Protein AF-A0AAW5Z5B4-F1 (afdb_monomer)

InterPro domains:
  IPR048851 Stability determinant domain [PF21217] (58-84)

pLDDT: mean 84.02, std 12.79, range [47.5, 97.38]

Mean predicted aligned error: 14.58 Å

Structure (mmCIF, N/CA/C/O backbone):
data_AF-A0AAW5Z5B4-F1
#
_entry.id   AF-A0AAW5Z5B4-F1
#
loop_
_atom_site.group_PDB
_atom_site.id
_atom_site.type_symbol
_atom_site.label_atom_id
_atom_site.label_alt_id
_atom_site.label_comp_id
_atom_site.label_asym_id
_atom_site.label_entity_id
_atom_site.label_seq_id
_atom_site.pdbx_PDB_ins_code
_atom_site.Cartn_x
_atom_site.Cartn_y
_atom_site.Cartn_z
_atom_site.occupancy
_atom_site.B_iso_or_equiv
_atom_site.auth_seq_id
_atom_site.auth_comp_id
_atom_site.auth_asym_id
_atom_site.auth_atom_id
_atom_site.pdbx_PDB_model_num
ATOM 1 N N . ALA A 1 1 ? 1.036 10.198 -38.236 1.00 47.81 1 ALA A N 1
ATOM 2 C CA . ALA A 1 1 ? 1.726 10.009 -36.942 1.00 47.81 1 ALA A CA 1
ATOM 3 C C . ALA A 1 1 ? 2.266 11.354 -36.468 1.00 47.81 1 ALA A C 1
ATOM 5 O O . ALA A 1 1 ? 3.207 11.877 -37.054 1.00 47.81 1 ALA A O 1
ATOM 6 N N . GLN A 1 2 ? 1.616 11.963 -35.479 1.00 47.50 2 GLN A N 1
ATOM 7 C CA . GLN A 1 2 ? 1.979 13.279 -34.955 1.00 47.50 2 GLN A CA 1
ATOM 8 C C . GLN A 1 2 ? 3.301 13.156 -34.182 1.00 47.50 2 GLN A C 1
ATOM 10 O O . GLN A 1 2 ? 3.323 12.696 -33.044 1.00 47.50 2 GLN A O 1
ATOM 15 N N . ARG A 1 3 ? 4.428 13.483 -34.829 1.00 56.78 3 ARG A N 1
ATOM 16 C CA . ARG A 1 3 ? 5.742 13.515 -34.175 1.00 56.78 3 ARG A CA 1
ATOM 17 C C . ARG A 1 3 ? 5.747 14.710 -33.229 1.00 56.78 3 ARG A C 1
ATOM 19 O O . ARG A 1 3 ? 5.906 15.844 -33.679 1.00 56.78 3 ARG A O 1
ATOM 26 N N . SER A 1 4 ? 5.522 14.477 -31.935 1.00 59.28 4 SER A N 1
ATOM 27 C CA . SER A 1 4 ? 5.773 15.513 -30.937 1.00 59.28 4 SER A CA 1
ATOM 28 C C . SER A 1 4 ? 7.216 15.983 -31.133 1.00 59.28 4 SER A C 1
ATOM 30 O O . SER A 1 4 ? 8.142 15.174 -31.165 1.00 59.28 4 SER A O 1
ATOM 32 N N . ARG A 1 5 ? 7.423 17.289 -31.326 1.00 63.91 5 ARG A N 1
ATOM 33 C CA . ARG A 1 5 ? 8.756 17.912 -31.463 1.00 63.91 5 ARG A CA 1
ATOM 34 C C . ARG A 1 5 ? 9.534 17.900 -30.134 1.00 63.91 5 ARG A C 1
ATOM 36 O O . ARG A 1 5 ? 10.331 18.788 -29.867 1.00 63.91 5 ARG A O 1
ATOM 43 N N . GLN A 1 6 ? 9.247 16.937 -29.263 1.00 71.31 6 GLN A N 1
ATOM 44 C CA . GLN A 1 6 ? 9.864 16.794 -27.958 1.00 71.31 6 GLN A CA 1
ATOM 45 C C . GLN A 1 6 ? 11.133 15.964 -28.101 1.00 71.31 6 GLN A C 1
ATOM 47 O O . GLN A 1 6 ? 11.115 14.867 -28.663 1.00 71.31 6 GLN A O 1
ATOM 52 N N . ILE A 1 7 ? 12.230 16.494 -27.567 1.00 76.94 7 ILE A N 1
ATOM 53 C CA . ILE A 1 7 ? 13.499 15.780 -27.468 1.00 76.94 7 ILE A CA 1
ATOM 54 C C . ILE A 1 7 ? 13.276 14.565 -26.558 1.00 76.94 7 ILE A C 1
ATOM 56 O O . ILE A 1 7 ? 12.924 14.711 -25.387 1.00 76.94 7 ILE A O 1
ATOM 60 N N . ARG A 1 8 ? 13.436 13.354 -27.107 1.00 81.75 8 ARG A N 1
ATOM 61 C CA . ARG A 1 8 ? 13.350 12.105 -26.339 1.00 81.75 8 ARG A CA 1
ATOM 62 C C . ARG A 1 8 ? 14.689 11.837 -25.665 1.00 81.75 8 ARG A C 1
ATOM 64 O O . ARG A 1 8 ? 15.693 11.662 -26.349 1.00 81.75 8 ARG A O 1
ATOM 71 N N . LEU A 1 9 ? 14.684 11.761 -24.337 1.00 83.75 9 LEU A N 1
ATOM 72 C CA . LEU A 1 9 ? 15.840 11.339 -23.554 1.00 83.75 9 LEU A CA 1
ATOM 73 C C . LEU A 1 9 ? 15.774 9.828 -23.310 1.00 83.75 9 LEU A C 1
ATOM 75 O O . LEU A 1 9 ? 14.776 9.318 -22.799 1.00 83.75 9 LEU A O 1
ATOM 79 N N . PHE A 1 10 ? 16.846 9.118 -23.643 1.00 84.81 10 PHE A N 1
ATOM 80 C CA . PHE A 1 10 ? 16.965 7.680 -23.423 1.00 84.81 10 PHE A CA 1
ATOM 81 C C . PHE A 1 10 ? 18.058 7.404 -22.393 1.00 84.81 10 PHE A C 1
ATOM 83 O O . PHE A 1 10 ? 19.139 7.975 -22.461 1.00 84.81 10 PHE A O 1
ATOM 90 N N . LYS A 1 11 ? 17.782 6.511 -21.437 1.00 82.00 11 LYS A N 1
ATOM 91 C CA . LYS A 1 11 ? 18.747 6.139 -20.386 1.00 82.00 11 LYS A CA 1
ATOM 92 C C . LYS A 1 11 ? 19.805 5.134 -20.844 1.00 82.00 11 LYS A C 1
ATOM 94 O O . LYS A 1 11 ? 20.798 4.947 -20.156 1.00 82.00 11 LYS A O 1
ATOM 99 N N . ARG A 1 12 ? 19.537 4.414 -21.933 1.00 85.50 12 ARG A N 1
ATOM 100 C CA . ARG A 1 12 ? 20.323 3.270 -22.402 1.00 85.50 12 ARG A CA 1
ATOM 101 C C . ARG A 1 12 ? 20.464 3.329 -23.915 1.00 85.50 12 ARG A C 1
ATOM 103 O O . ARG A 1 12 ? 19.474 3.593 -24.604 1.00 85.50 12 ARG A O 1
ATOM 110 N N . LEU A 1 13 ? 21.666 3.054 -24.414 1.00 89.88 13 LEU A N 1
ATOM 111 C CA . LEU A 1 13 ? 21.968 3.078 -25.844 1.00 89.88 13 LEU A CA 1
ATOM 112 C C . LEU A 1 13 ? 21.159 2.019 -26.605 1.00 89.88 13 LEU A C 1
ATOM 114 O O . LEU A 1 13 ? 20.626 2.306 -27.672 1.00 89.88 13 LEU A O 1
ATOM 118 N N . GLU A 1 14 ? 20.966 0.831 -26.031 1.00 91.88 14 GLU A N 1
ATOM 119 C CA . GLU A 1 14 ? 20.232 -0.272 -26.669 1.00 91.88 14 GLU A CA 1
ATOM 120 C C . GLU A 1 14 ? 18.771 0.107 -26.944 1.00 91.88 14 GLU A C 1
ATOM 122 O O . GLU A 1 14 ? 18.185 -0.287 -27.951 1.00 91.88 14 GLU A O 1
ATOM 127 N N . THR A 1 15 ? 18.176 0.919 -26.064 1.00 91.56 15 THR A N 1
ATOM 128 C CA . THR A 1 15 ? 16.809 1.423 -26.252 1.00 91.56 15 THR A CA 1
ATOM 129 C C . THR A 1 15 ? 16.729 2.401 -27.423 1.00 91.56 15 THR A C 1
ATOM 131 O O . THR A 1 15 ? 15.755 2.362 -28.171 1.00 91.56 15 THR A O 1
ATOM 134 N N . VAL A 1 16 ? 17.756 3.238 -27.614 1.00 92.62 16 VAL A N 1
ATOM 135 C CA . VAL A 1 16 ? 17.864 4.120 -28.787 1.00 92.62 16 VAL A CA 1
ATOM 136 C C . VAL A 1 16 ? 18.015 3.289 -30.055 1.00 92.62 16 VAL A C 1
ATOM 138 O O . VAL A 1 16 ? 17.288 3.524 -31.011 1.00 92.62 16 VAL A O 1
ATOM 141 N N . VAL A 1 17 ? 18.902 2.289 -30.056 1.00 94.19 17 VAL A N 1
ATOM 142 C CA . VAL A 1 17 ? 19.156 1.415 -31.215 1.00 94.19 17 VAL A CA 1
ATOM 143 C C . VAL A 1 17 ? 17.867 0.738 -31.686 1.00 94.19 17 VAL A C 1
ATOM 145 O O . VAL A 1 17 ? 17.529 0.818 -32.866 1.00 94.19 17 VAL A O 1
ATOM 148 N N . ASN A 1 18 ? 17.120 0.114 -30.768 1.00 94.19 18 ASN A N 1
ATOM 149 C CA . ASN A 1 18 ? 15.861 -0.560 -31.098 1.00 94.19 18 ASN A CA 1
ATOM 150 C C . ASN A 1 18 ? 14.823 0.426 -31.635 1.00 94.19 18 ASN A C 1
ATOM 152 O O . ASN A 1 18 ? 14.221 0.186 -32.677 1.00 94.19 18 ASN A O 1
ATOM 156 N N . TYR A 1 19 ? 14.676 1.573 -30.970 1.00 92.44 19 TYR A N 1
ATOM 157 C CA . TYR A 1 19 ? 13.762 2.615 -31.419 1.00 92.44 19 TYR A CA 1
ATOM 158 C C . TYR A 1 19 ? 14.110 3.127 -32.824 1.00 92.44 19 TYR A C 1
ATOM 160 O O . TYR A 1 19 ? 13.221 3.270 -33.659 1.00 92.44 19 TYR A O 1
ATOM 168 N N . LEU A 1 20 ? 15.393 3.394 -33.097 1.00 93.44 20 LEU A N 1
ATOM 169 C CA . LEU A 1 20 ? 15.867 3.867 -34.398 1.00 93.44 20 LEU A CA 1
ATOM 170 C C . LEU A 1 20 ? 15.637 2.823 -35.497 1.00 93.44 20 LEU A C 1
ATOM 172 O O . LEU A 1 20 ? 15.188 3.175 -36.587 1.00 93.44 20 LEU A O 1
ATOM 176 N N . LYS A 1 21 ? 15.849 1.542 -35.190 1.00 93.94 21 LYS A N 1
ATOM 177 C CA . LYS A 1 21 ? 15.550 0.437 -36.103 1.00 93.94 21 LYS A CA 1
ATOM 178 C C . LYS A 1 21 ? 14.060 0.365 -36.449 1.00 93.94 21 LYS A C 1
ATOM 180 O O . LYS A 1 21 ? 13.732 0.248 -37.628 1.00 93.94 21 LYS A O 1
ATOM 185 N N . ASP A 1 22 ? 13.174 0.502 -35.462 1.00 92.19 22 ASP A N 1
ATOM 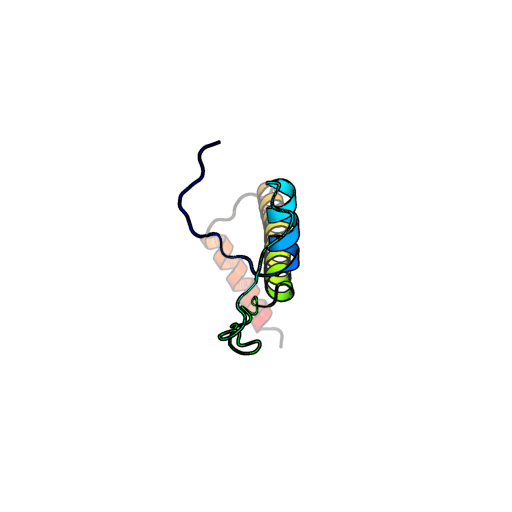186 C CA . ASP A 1 22 ? 11.716 0.464 -35.665 1.00 92.19 22 ASP A CA 1
ATOM 187 C C . ASP A 1 22 ? 11.211 1.618 -36.544 1.00 92.19 22 ASP A C 1
ATOM 189 O O . ASP A 1 22 ? 10.227 1.472 -37.269 1.00 92.19 22 ASP A O 1
ATOM 193 N N . VAL A 1 23 ? 11.898 2.766 -36.530 1.00 92.31 23 VAL A N 1
ATOM 194 C CA . VAL A 1 23 ? 11.597 3.898 -37.427 1.00 92.31 23 VAL A CA 1
ATOM 195 C C . VAL A 1 23 ? 12.345 3.842 -38.765 1.00 92.31 23 VAL A C 1
ATOM 197 O O . VAL A 1 23 ? 12.232 4.777 -39.558 1.00 92.31 23 VAL A O 1
ATOM 200 N N . GLY A 1 24 ? 13.082 2.760 -39.040 1.00 94.81 24 GLY A N 1
ATOM 201 C CA . GLY A 1 24 ? 13.771 2.517 -40.312 1.00 94.81 24 GLY A CA 1
ATOM 202 C C . GLY A 1 24 ? 15.163 3.146 -40.435 1.00 94.81 24 GLY A C 1
ATOM 203 O O . GLY A 1 24 ? 15.721 3.185 -41.529 1.00 94.81 24 GLY A O 1
ATOM 204 N N . ILE A 1 25 ? 15.747 3.636 -39.340 1.00 94.00 25 ILE A N 1
ATOM 205 C CA . ILE A 1 25 ? 17.102 4.199 -39.322 1.00 94.00 25 ILE A CA 1
ATOM 206 C C . ILE A 1 25 ? 18.088 3.077 -38.993 1.00 94.00 25 ILE A C 1
ATOM 208 O O . ILE A 1 25 ? 18.223 2.652 -37.848 1.00 94.00 25 ILE A O 1
ATOM 212 N N . ALA A 1 26 ? 18.782 2.592 -40.023 1.00 90.88 26 ALA A N 1
ATOM 213 C CA . ALA A 1 26 ? 19.711 1.466 -39.908 1.00 90.88 26 ALA A CA 1
ATOM 214 C C . ALA A 1 26 ? 21.143 1.867 -39.515 1.00 90.88 26 ALA A C 1
ATOM 216 O O . ALA A 1 26 ? 21.917 1.018 -39.077 1.00 90.88 26 ALA A O 1
ATOM 217 N N . ARG A 1 27 ? 21.522 3.137 -39.704 1.00 93.06 27 ARG A N 1
ATOM 218 C CA . ARG A 1 27 ? 22.857 3.666 -39.391 1.00 93.06 27 ARG A CA 1
ATOM 219 C C . ARG A 1 27 ? 22.729 5.052 -38.774 1.00 93.06 27 ARG A C 1
ATOM 221 O O . ARG A 1 27 ? 21.959 5.871 -39.270 1.00 93.06 27 ARG A O 1
ATOM 228 N N . PHE A 1 28 ? 23.473 5.286 -37.702 1.00 92.44 28 PHE A N 1
ATOM 229 C CA . PHE A 1 28 ? 23.536 6.556 -36.990 1.00 92.44 28 PHE A CA 1
ATOM 230 C C . PHE A 1 28 ? 24.911 6.697 -36.330 1.00 92.44 28 PHE A C 1
ATOM 232 O O . PHE A 1 28 ? 25.541 5.694 -35.991 1.00 92.44 28 PHE A O 1
ATOM 239 N N . GLU A 1 29 ? 25.361 7.934 -36.152 1.00 93.06 29 GLU A N 1
ATOM 240 C CA . GLU A 1 29 ? 26.610 8.268 -35.466 1.00 93.06 29 GLU A CA 1
ATOM 241 C C . GLU A 1 29 ? 26.295 8.846 -34.084 1.00 93.06 29 GLU A C 1
ATOM 243 O O . GLU A 1 29 ? 25.280 9.523 -33.898 1.00 93.06 29 GLU A O 1
ATOM 248 N N . VAL A 1 30 ? 27.145 8.545 -33.102 1.00 89.00 30 VAL A N 1
ATOM 249 C CA . VAL A 1 30 ? 26.996 9.012 -31.720 1.00 89.00 30 VAL A CA 1
ATOM 250 C C . VAL A 1 30 ? 28.227 9.824 -31.353 1.00 89.00 30 VAL A C 1
ATOM 252 O O . VAL A 1 30 ? 29.335 9.292 -31.342 1.00 89.00 30 VAL A O 1
ATOM 255 N N . ASP A 1 31 ? 28.020 11.094 -31.017 1.00 89.75 31 ASP A N 1
ATOM 256 C CA . ASP A 1 31 ? 29.050 11.923 -30.399 1.00 89.75 31 ASP A CA 1
ATOM 257 C C . ASP A 1 31 ? 29.070 11.665 -28.888 1.00 89.75 31 ASP A C 1
ATOM 259 O O . ASP A 1 31 ? 28.121 11.985 -28.168 1.00 89.75 31 ASP A O 1
ATOM 263 N N . ALA A 1 32 ? 30.153 11.054 -28.417 1.00 88.38 32 ALA A N 1
ATOM 264 C CA . ALA A 1 32 ? 30.388 10.766 -27.007 1.00 88.38 32 ALA A CA 1
ATOM 265 C C . ALA A 1 32 ? 31.424 11.710 -26.371 1.00 88.38 32 ALA A C 1
ATOM 267 O O . ALA A 1 32 ? 31.839 11.467 -25.242 1.00 88.38 32 ALA A O 1
ATOM 268 N N . SER A 1 33 ? 31.837 12.787 -27.051 1.00 89.69 33 SER A N 1
ATOM 269 C CA . SER A 1 33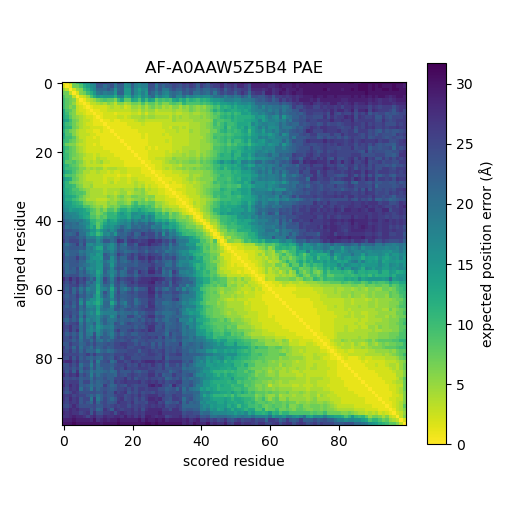 ? 32.926 13.671 -26.594 1.00 89.69 33 SER A CA 1
ATOM 270 C C . SER A 1 33 ? 32.664 14.303 -25.221 1.00 89.69 33 SER A C 1
ATOM 272 O O . SER A 1 33 ? 33.602 14.592 -24.487 1.00 89.69 33 SER A O 1
ATOM 274 N N . ASN A 1 34 ? 31.389 14.475 -24.853 1.00 86.25 34 ASN A N 1
ATOM 275 C CA . 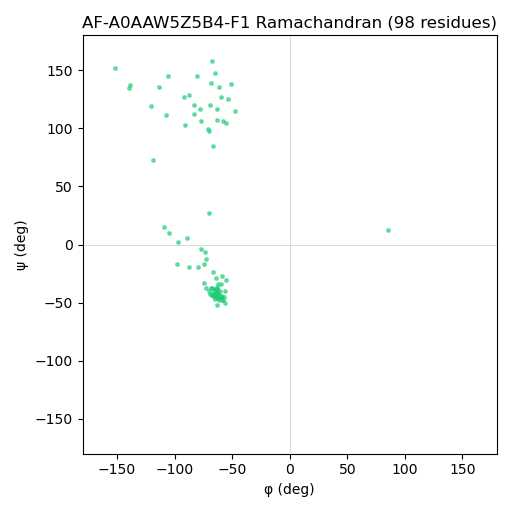ASN A 1 34 ? 30.950 15.022 -23.564 1.00 86.25 34 ASN A CA 1
ATOM 276 C C . ASN A 1 34 ? 30.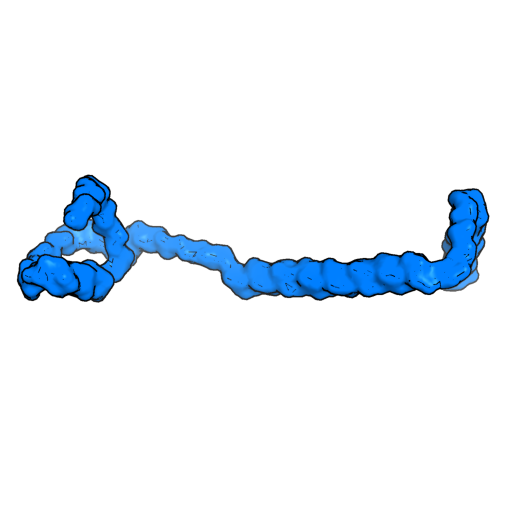309 13.964 -22.643 1.00 86.25 34 ASN A C 1
ATOM 278 O O . ASN A 1 34 ? 29.585 14.314 -21.710 1.00 86.25 34 ASN A O 1
ATOM 282 N N . TYR A 1 35 ? 30.484 12.672 -22.934 1.00 82.88 35 TYR A N 1
ATOM 283 C CA . TYR A 1 35 ? 29.895 11.607 -22.129 1.00 82.88 35 TYR A CA 1
ATOM 284 C C . TYR A 1 35 ? 30.694 11.394 -20.839 1.00 82.88 35 TYR A C 1
ATOM 286 O O . TYR A 1 35 ? 31.844 10.966 -20.874 1.00 82.88 35 TYR A O 1
ATOM 294 N N . ASP A 1 36 ? 30.048 11.644 -19.702 1.00 82.88 36 ASP A N 1
ATOM 295 C CA . ASP A 1 36 ? 30.575 11.344 -18.373 1.00 82.88 36 ASP A CA 1
ATOM 296 C C . ASP A 1 36 ? 29.813 10.143 -17.771 1.00 82.88 36 ASP A C 1
ATOM 298 O O . ASP A 1 36 ? 28.615 10.266 -17.474 1.00 82.88 36 ASP A O 1
ATOM 302 N N . PRO A 1 37 ? 30.460 8.971 -17.603 1.00 76.75 37 PRO A N 1
ATOM 303 C CA . PRO A 1 37 ? 29.827 7.794 -17.013 1.00 76.75 37 PRO A CA 1
ATOM 304 C C . PRO A 1 37 ? 29.473 7.971 -15.527 1.00 76.75 37 PRO A C 1
ATOM 306 O O . PRO A 1 37 ? 28.551 7.305 -15.048 1.00 76.75 37 PRO A O 1
ATOM 309 N N . ASP A 1 38 ? 30.150 8.872 -14.810 1.00 79.06 38 ASP A N 1
ATOM 310 C CA . ASP A 1 38 ? 29.989 9.077 -13.367 1.00 79.06 38 ASP A CA 1
ATOM 311 C C . ASP A 1 38 ? 29.060 10.259 -13.032 1.00 79.06 38 ASP A C 1
ATOM 313 O O . ASP A 1 38 ? 28.500 10.335 -11.934 1.00 79.06 38 ASP A O 1
ATOM 317 N N . GLY A 1 39 ? 28.805 11.145 -13.999 1.00 69.50 39 GLY A N 1
ATOM 318 C CA . GLY A 1 39 ? 27.944 12.325 -13.852 1.00 69.50 39 GLY A CA 1
ATOM 319 C C . GLY A 1 39 ? 26.440 12.030 -13.766 1.00 69.50 39 GLY A C 1
ATOM 320 O O . GLY A 1 39 ? 25.643 12.896 -13.381 1.00 69.50 39 GLY A O 1
ATOM 321 N N . GLN A 1 40 ? 26.005 10.807 -14.086 1.00 69.75 40 GLN A N 1
ATOM 322 C CA . GLN A 1 40 ? 24.603 10.423 -13.936 1.00 69.75 40 GLN A CA 1
ATOM 323 C C . GLN A 1 40 ? 24.280 10.145 -12.468 1.00 69.75 40 GLN A C 1
ATOM 325 O O . GLN A 1 40 ? 24.601 9.086 -11.927 1.00 69.75 40 GLN A O 1
ATOM 330 N N . LYS A 1 41 ? 23.550 11.069 -11.827 1.00 65.06 41 LYS A N 1
ATOM 331 C CA . LYS A 1 41 ? 22.947 10.820 -10.511 1.00 65.06 41 LYS A CA 1
ATOM 332 C C . LYS A 1 41 ? 22.082 9.564 -10.595 1.00 65.06 41 LYS A C 1
ATOM 334 O O . LYS A 1 41 ? 20.968 9.597 -11.124 1.00 65.06 41 LYS A O 1
ATOM 339 N N . LYS A 1 42 ? 22.580 8.454 -10.043 1.00 65.00 42 LYS A N 1
ATOM 340 C CA . LYS A 1 42 ? 21.771 7.268 -9.772 1.00 65.00 42 LYS A CA 1
ATOM 341 C C . LYS A 1 42 ? 20.656 7.737 -8.851 1.00 65.00 42 LYS A C 1
ATOM 343 O O . LYS A 1 42 ? 20.892 8.049 -7.689 1.00 65.00 42 LYS A O 1
ATOM 348 N N . THR A 1 43 ? 19.443 7.855 -9.382 1.00 62.78 43 THR A N 1
ATOM 349 C CA . THR A 1 43 ? 18.255 8.042 -8.555 1.00 62.78 43 THR A CA 1
ATOM 350 C C . THR A 1 43 ? 18.081 6.747 -7.775 1.00 62.78 43 THR A C 1
ATOM 352 O O . THR A 1 43 ? 17.407 5.823 -8.236 1.00 62.78 43 THR A O 1
ATOM 355 N N . THR A 1 44 ? 18.777 6.636 -6.646 1.00 57.66 44 THR A N 1
ATOM 356 C CA . THR A 1 44 ? 18.589 5.552 -5.696 1.00 57.66 44 THR A CA 1
ATOM 357 C C . THR A 1 44 ? 17.170 5.700 -5.198 1.00 57.66 44 THR A C 1
ATOM 359 O O . THR A 1 44 ? 16.822 6.657 -4.508 1.00 57.66 44 THR A O 1
ATOM 362 N N . ARG A 1 45 ? 16.311 4.791 -5.651 1.00 59.69 45 ARG A N 1
ATOM 363 C CA . ARG A 1 45 ? 14.961 4.694 -5.131 1.00 59.69 45 ARG A CA 1
ATOM 364 C C . ARG A 1 45 ? 15.104 4.409 -3.632 1.00 59.69 45 ARG A C 1
ATOM 366 O O . ARG A 1 45 ? 15.824 3.462 -3.314 1.00 59.69 45 ARG A O 1
ATOM 373 N N . PRO A 1 46 ? 14.472 5.188 -2.736 1.00 61.00 46 PRO A N 1
ATOM 374 C CA . PRO A 1 46 ? 14.391 4.786 -1.338 1.00 61.00 46 PRO A CA 1
ATOM 375 C C . PRO A 1 46 ? 13.856 3.353 -1.287 1.00 61.00 46 PRO A C 1
ATOM 377 O O . PRO A 1 46 ? 13.010 2.987 -2.114 1.00 61.00 46 PRO A O 1
ATOM 380 N N . ASP A 1 47 ? 14.445 2.543 -0.410 1.00 70.25 47 ASP A N 1
ATOM 381 C CA . ASP A 1 47 ? 14.387 1.087 -0.473 1.00 70.25 47 ASP A CA 1
ATOM 382 C C . ASP A 1 47 ? 12.950 0.590 -0.704 1.00 70.25 47 ASP A C 1
ATOM 384 O O . ASP A 1 47 ? 12.037 0.778 0.105 1.00 70.25 47 ASP A O 1
ATOM 388 N N . ARG A 1 48 ? 12.740 -0.030 -1.870 1.00 65.94 48 ARG A N 1
ATOM 389 C CA . ARG A 1 48 ? 11.456 -0.618 -2.271 1.00 65.94 48 ARG A CA 1
ATOM 390 C C . ARG A 1 48 ? 10.968 -1.622 -1.223 1.00 65.94 48 ARG A C 1
ATOM 392 O O . ARG A 1 48 ? 9.756 -1.761 -1.083 1.00 65.94 48 ARG A O 1
ATOM 399 N N . ALA A 1 49 ? 11.876 -2.289 -0.510 1.00 69.56 49 ALA A N 1
ATOM 400 C CA . ALA A 1 49 ? 11.553 -3.236 0.546 1.00 69.56 49 ALA A CA 1
ATOM 401 C C . ALA A 1 49 ? 10.916 -2.547 1.759 1.00 69.56 49 ALA A C 1
ATOM 403 O O . ALA A 1 49 ? 9.894 -3.024 2.246 1.00 69.56 49 ALA A O 1
ATOM 404 N N . GLU A 1 50 ? 11.435 -1.396 2.199 1.00 72.75 50 GLU A N 1
ATOM 405 C CA . GLU A 1 50 ? 10.822 -0.636 3.297 1.00 72.75 50 GLU A CA 1
ATOM 406 C C . GLU A 1 50 ? 9.430 -0.121 2.926 1.00 72.75 50 GLU A C 1
ATOM 408 O O . GLU A 1 50 ? 8.496 -0.212 3.722 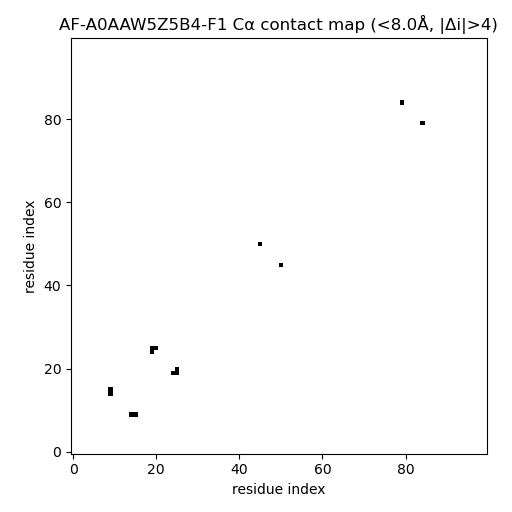1.00 72.75 50 GLU A O 1
ATOM 413 N N . ALA A 1 51 ? 9.270 0.390 1.701 1.00 72.31 51 ALA A N 1
ATOM 414 C CA . ALA A 1 51 ? 7.974 0.862 1.221 1.00 72.31 51 ALA A CA 1
ATOM 415 C C . ALA A 1 51 ? 6.938 -0.273 1.151 1.00 72.31 51 ALA A C 1
ATOM 417 O O . ALA A 1 51 ? 5.788 -0.084 1.543 1.00 72.31 51 ALA A O 1
ATOM 418 N N . LEU A 1 52 ? 7.347 -1.459 0.687 1.00 75.44 52 LEU A N 1
ATOM 419 C CA . LEU A 1 52 ? 6.484 -2.641 0.655 1.00 75.44 52 LEU A CA 1
ATOM 420 C C . LEU A 1 52 ? 6.152 -3.134 2.066 1.00 75.44 52 LEU A C 1
ATOM 422 O O . LEU A 1 52 ? 4.990 -3.413 2.343 1.00 75.44 52 LEU A O 1
ATOM 426 N N . LYS A 1 53 ? 7.133 -3.179 2.974 1.00 71.50 53 LYS A N 1
ATOM 427 C CA . LYS A 1 53 ? 6.924 -3.585 4.368 1.00 71.50 53 LYS A CA 1
ATOM 428 C C . LYS A 1 53 ? 5.888 -2.699 5.062 1.00 71.50 53 LYS A C 1
ATOM 430 O O . LYS A 1 53 ? 4.930 -3.227 5.616 1.00 71.50 53 LYS A O 1
ATOM 435 N N . ARG A 1 54 ? 6.007 -1.371 4.936 1.00 72.19 54 ARG A N 1
ATOM 436 C CA . ARG A 1 54 ? 5.021 -0.425 5.494 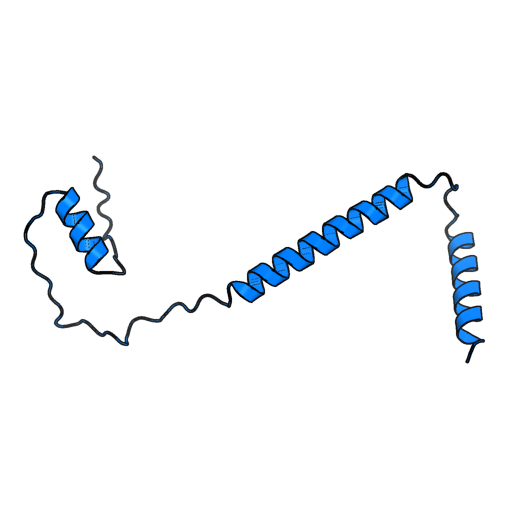1.00 72.19 54 ARG A CA 1
ATOM 437 C C . ARG A 1 54 ? 3.620 -0.627 4.912 1.00 72.19 54 ARG A C 1
ATOM 439 O O . ARG A 1 54 ? 2.642 -0.561 5.646 1.00 72.19 54 ARG A O 1
ATOM 446 N N . ALA A 1 55 ? 3.515 -0.890 3.609 1.00 73.94 55 ALA A N 1
ATOM 447 C CA . ALA A 1 55 ? 2.225 -1.151 2.971 1.00 73.94 55 ALA A CA 1
ATOM 448 C C . ALA A 1 55 ? 1.579 -2.455 3.479 1.00 73.94 55 ALA A C 1
ATOM 450 O O . ALA A 1 55 ? 0.374 -2.489 3.720 1.00 73.94 55 ALA A O 1
ATOM 451 N N . HIS A 1 56 ? 2.374 -3.510 3.678 1.00 75.88 56 HIS A N 1
ATOM 452 C CA . HIS A 1 56 ? 1.891 -4.779 4.225 1.00 75.88 56 HIS A CA 1
ATOM 453 C C . HIS A 1 56 ? 1.488 -4.674 5.701 1.00 75.88 56 HIS A C 1
ATOM 455 O O . HIS A 1 56 ? 0.441 -5.197 6.074 1.00 75.88 56 HIS A O 1
ATOM 461 N N . GLU A 1 57 ? 2.277 -3.982 6.526 1.00 79.19 57 GLU A N 1
ATOM 462 C CA . GLU A 1 57 ? 1.953 -3.738 7.938 1.00 79.19 57 GLU A CA 1
ATOM 463 C C . GLU A 1 57 ? 0.636 -2.963 8.086 1.00 79.19 57 GLU A C 1
ATOM 465 O O . GLU A 1 57 ? -0.220 -3.355 8.879 1.00 79.19 57 GLU A O 1
ATOM 470 N N . ALA A 1 58 ? 0.429 -1.922 7.271 1.00 82.06 58 ALA A N 1
ATOM 471 C CA . ALA A 1 58 ? -0.820 -1.162 7.262 1.00 82.06 58 ALA A CA 1
ATOM 472 C C . ALA A 1 58 ? -2.023 -2.030 6.853 1.00 82.06 58 ALA A C 1
ATOM 474 O O . ALA A 1 58 ? -3.059 -1.996 7.510 1.00 82.06 58 ALA A O 1
ATOM 475 N N . ALA A 1 59 ? -1.878 -2.862 5.817 1.00 86.06 59 ALA A N 1
ATOM 476 C CA . ALA A 1 59 ? -2.958 -3.737 5.364 1.00 86.06 59 ALA A CA 1
ATOM 477 C C . ALA A 1 59 ? -3.339 -4.803 6.407 1.00 86.06 59 ALA A C 1
ATOM 479 O O . ALA A 1 59 ? -4.521 -5.098 6.579 1.00 86.06 59 ALA A O 1
ATOM 480 N N . ALA A 1 60 ? -2.354 -5.365 7.115 1.00 88.62 60 ALA A N 1
ATOM 481 C CA . ALA A 1 60 ? -2.603 -6.332 8.182 1.00 88.62 60 ALA A CA 1
ATOM 482 C C . ALA A 1 60 ? -3.327 -5.687 9.374 1.00 88.62 60 ALA A C 1
ATOM 484 O O . ALA A 1 60 ? -4.278 -6.266 9.900 1.00 88.62 60 ALA A O 1
ATOM 485 N N . TYR A 1 61 ? -2.915 -4.477 9.766 1.00 91.19 61 TYR A N 1
ATOM 486 C CA . TYR A 1 61 ? -3.586 -3.722 10.822 1.00 91.19 61 TYR A CA 1
ATOM 487 C C . TYR A 1 61 ? -5.028 -3.374 10.442 1.00 91.19 61 TYR A C 1
ATOM 489 O O . TYR A 1 61 ? -5.935 -3.592 11.241 1.00 91.19 61 TYR A O 1
ATOM 497 N N . ASP A 1 62 ? -5.254 -2.901 9.216 1.00 92.56 62 ASP A N 1
ATOM 498 C CA . ASP A 1 62 ? -6.589 -2.547 8.732 1.00 92.56 62 ASP A CA 1
ATOM 499 C C . ASP A 1 62 ? -7.532 -3.755 8.699 1.00 92.56 62 ASP A C 1
ATOM 501 O O . ASP A 1 62 ? -8.698 -3.637 9.078 1.00 92.56 62 ASP A O 1
ATOM 505 N N . ALA A 1 63 ? -7.043 -4.920 8.259 1.00 93.38 63 ALA A N 1
ATOM 506 C CA . ALA A 1 63 ? -7.831 -6.150 8.241 1.00 93.38 63 ALA A CA 1
ATOM 507 C C . ALA A 1 63 ? -8.235 -6.569 9.660 1.00 93.38 63 ALA A C 1
ATOM 509 O O . ALA A 1 63 ? -9.424 -6.716 9.942 1.00 93.38 63 ALA A O 1
ATOM 510 N N . TRP A 1 64 ? -7.260 -6.658 10.569 1.00 95.94 64 TRP A N 1
ATOM 511 C CA . TRP A 1 64 ? -7.512 -6.979 11.972 1.00 95.94 64 TRP A CA 1
ATOM 512 C C . TRP A 1 64 ? -8.463 -5.967 12.630 1.00 95.94 64 TRP A C 1
ATOM 514 O O . TRP A 1 64 ? -9.403 -6.359 13.316 1.00 95.94 64 TRP A O 1
ATOM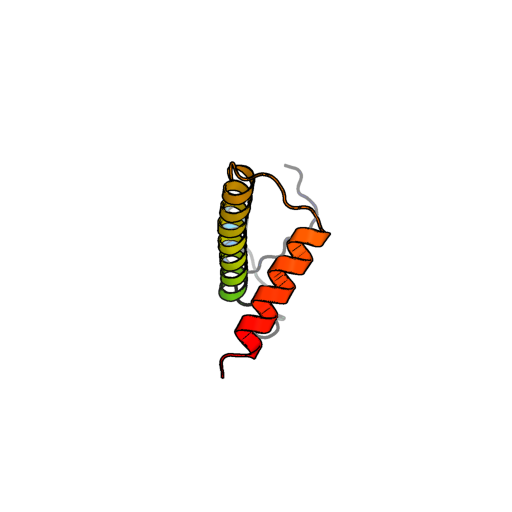 524 N N . PHE A 1 65 ? -8.273 -4.666 12.393 1.00 96.62 65 PHE A N 1
ATOM 525 C CA . PHE A 1 65 ? -9.118 -3.621 12.970 1.00 96.62 65 PHE A CA 1
ATOM 526 C C . PHE A 1 65 ? -10.572 -3.753 12.511 1.00 96.62 65 PHE A C 1
ATOM 528 O O . PHE A 1 65 ? -11.485 -3.664 13.330 1.00 96.62 65 PHE A O 1
ATOM 535 N N . ARG A 1 66 ? -10.804 -4.021 11.221 1.00 96.06 66 ARG A N 1
ATOM 536 C CA . ARG A 1 66 ? -12.158 -4.250 10.695 1.00 96.06 66 ARG A CA 1
ATOM 537 C C . ARG A 1 66 ? -12.815 -5.480 11.308 1.00 96.06 66 ARG A C 1
ATOM 539 O O . ARG A 1 66 ? -13.993 -5.412 11.636 1.00 96.06 66 ARG A O 1
ATOM 546 N N . GLU A 1 67 ? -12.067 -6.563 11.506 1.00 96.50 67 GLU A N 1
ATOM 547 C CA . GLU A 1 67 ? -12.574 -7.754 12.197 1.00 96.50 67 GLU A CA 1
ATOM 548 C C . GLU A 1 67 ? -12.961 -7.443 13.649 1.00 96.50 67 GLU A C 1
ATOM 550 O O . GLU A 1 67 ? -14.038 -7.839 14.091 1.00 96.50 67 GLU A O 1
ATOM 555 N N . GLN A 1 68 ? -12.136 -6.683 14.380 1.00 97.38 68 GLN A N 1
ATOM 556 C CA . GLN A 1 68 ? -12.460 -6.265 15.750 1.00 97.38 68 GLN A CA 1
ATOM 557 C C . GLN A 1 68 ? -13.698 -5.361 15.804 1.00 97.38 68 GLN A C 1
ATOM 559 O O . GLN A 1 68 ? -14.539 -5.525 16.687 1.00 97.38 68 GLN A O 1
ATOM 564 N N . VAL A 1 69 ? -13.832 -4.421 14.861 1.00 97.00 69 VAL A N 1
ATOM 565 C CA . VAL A 1 69 ? -15.014 -3.552 14.764 1.00 97.00 69 VAL A CA 1
ATOM 566 C C . VAL A 1 69 ? -16.265 -4.374 14.467 1.00 97.00 69 VAL A C 1
ATOM 568 O O . VAL A 1 69 ? -17.282 -4.175 15.124 1.00 97.00 69 VAL A O 1
ATOM 571 N N . GLN A 1 70 ? -16.193 -5.317 13.526 1.00 96.12 70 GLN A N 1
ATOM 572 C CA . GLN A 1 70 ? -17.335 -6.159 13.181 1.00 96.12 70 GLN A CA 1
ATOM 573 C C . GLN A 1 70 ? -17.754 -7.041 14.364 1.00 96.12 70 GLN A C 1
ATOM 575 O O . GLN A 1 70 ? -18.927 -7.066 14.716 1.00 96.12 70 GLN A O 1
ATOM 580 N N . ALA A 1 71 ? -16.794 -7.659 15.056 1.00 95.38 71 ALA A N 1
ATOM 581 C CA . ALA A 1 71 ? -17.069 -8.439 16.260 1.00 95.38 71 ALA A CA 1
ATOM 582 C C . ALA A 1 71 ? -17.727 -7.608 17.378 1.00 95.38 71 ALA A C 1
ATOM 584 O O . ALA A 1 71 ? -18.548 -8.134 18.124 1.00 95.38 71 ALA A O 1
ATOM 585 N N . ALA A 1 72 ? -17.387 -6.320 17.498 1.00 92.75 72 ALA A N 1
ATOM 586 C CA . ALA A 1 72 ? -18.021 -5.415 18.456 1.00 92.75 72 ALA A CA 1
ATOM 587 C C . ALA A 1 72 ? -19.442 -4.995 18.036 1.00 92.75 72 ALA A C 1
ATOM 589 O O . ALA A 1 72 ? -20.285 -4.786 18.902 1.00 92.75 72 ALA A O 1
ATOM 590 N N . ILE A 1 73 ? -19.709 -4.868 16.731 1.00 94.38 73 ILE A N 1
ATOM 591 C CA . ILE A 1 73 ? -21.052 -4.589 16.192 1.00 94.38 73 ILE A CA 1
ATOM 592 C C . ILE A 1 73 ? -21.971 -5.802 16.363 1.00 94.38 73 ILE A C 1
ATOM 594 O O . ILE A 1 73 ? -23.137 -5.637 16.712 1.00 94.38 73 ILE A O 1
ATOM 598 N N . ASP A 1 74 ? -21.445 -7.005 16.137 1.00 95.62 74 ASP A N 1
ATOM 599 C CA . ASP A 1 74 ? -22.201 -8.259 16.230 1.00 95.62 74 ASP A CA 1
ATOM 600 C C . ASP A 1 74 ? -22.426 -8.721 17.682 1.00 95.62 74 ASP A C 1
ATOM 602 O O . ASP A 1 74 ? -23.099 -9.726 17.924 1.00 95.62 74 ASP A O 1
ATOM 606 N N . ASP A 1 75 ? -21.870 -8.007 18.664 1.00 93.62 75 ASP A N 1
ATOM 607 C CA . ASP A 1 75 ? -22.031 -8.321 20.077 1.00 93.62 75 ASP A CA 1
ATOM 608 C C . ASP A 1 75 ? -23.480 -8.058 20.533 1.00 93.62 75 ASP A C 1
ATOM 610 O O . ASP A 1 75 ? -23.952 -6.920 20.475 1.00 93.62 75 ASP A O 1
ATOM 614 N N . PRO A 1 76 ? -24.207 -9.074 21.036 1.00 94.06 76 PRO A N 1
ATOM 615 C CA . PRO A 1 76 ? -25.595 -8.910 21.463 1.00 94.06 76 PRO A CA 1
ATOM 616 C C . PRO A 1 76 ? -25.738 -8.149 22.790 1.00 94.06 76 PRO A C 1
ATOM 618 O O . PRO A 1 76 ? -26.861 -7.893 23.234 1.00 94.06 76 PRO A O 1
ATOM 621 N N . ARG A 1 77 ? -24.633 -7.839 23.481 1.00 92.88 77 ARG A N 1
ATOM 622 C CA . ARG A 1 77 ? -24.668 -7.136 24.766 1.00 92.88 77 ARG A CA 1
ATOM 623 C C . ARG A 1 77 ? -25.145 -5.690 24.581 1.00 92.88 77 ARG A C 1
ATOM 625 O O . ARG A 1 77 ? -24.717 -5.012 23.650 1.00 92.88 77 ARG A O 1
ATOM 632 N N . PRO A 1 78 ? -25.996 -5.175 25.488 1.00 91.38 78 PRO A N 1
ATOM 633 C CA . PRO A 1 78 ? -26.431 -3.789 25.419 1.00 91.38 78 PRO A CA 1
ATOM 634 C C . PRO A 1 78 ? -25.249 -2.839 25.635 1.00 91.38 78 PRO A C 1
ATOM 636 O O . PRO A 1 78 ? -24.328 -3.124 26.406 1.00 91.38 78 PRO A O 1
ATOM 639 N N . ALA A 1 79 ? -25.304 -1.681 24.978 1.00 89.12 79 ALA A N 1
ATOM 640 C CA . ALA A 1 79 ? -24.324 -0.627 25.183 1.00 89.12 79 ALA A CA 1
ATOM 641 C C . ALA A 1 79 ? -24.348 -0.140 26.642 1.00 89.12 79 ALA A C 1
ATOM 643 O O . ALA A 1 79 ? 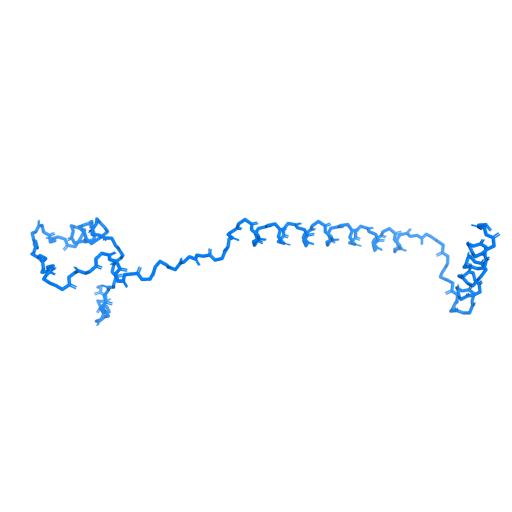-25.411 0.088 27.221 1.00 89.12 79 ALA A O 1
ATOM 644 N N . LEU A 1 80 ? -23.161 0.038 27.220 1.00 91.81 80 LEU A N 1
ATOM 645 C CA . LEU A 1 80 ? -22.983 0.606 28.556 1.00 91.81 80 LEU A CA 1
ATOM 646 C C . LEU A 1 80 ? -23.081 2.131 28.495 1.00 91.81 80 LEU A C 1
ATOM 648 O O . LEU A 1 80 ? -22.587 2.754 27.550 1.00 91.81 80 LEU A O 1
ATOM 652 N N . SER A 1 81 ? -23.648 2.750 29.531 1.00 95.44 81 SER A N 1
ATOM 653 C CA . SER A 1 81 ? -23.552 4.201 29.673 1.00 95.44 81 SER A CA 1
ATOM 654 C C . SER A 1 81 ? -22.106 4.630 29.953 1.00 95.44 81 SER A C 1
ATOM 656 O O . SER A 1 81 ? -21.276 3.863 30.453 1.00 95.44 81 SER A O 1
ATOM 658 N N . HIS A 1 82 ? -21.796 5.895 29.662 1.00 91.75 82 HIS A N 1
ATOM 659 C CA . HIS A 1 82 ? -20.465 6.466 29.902 1.00 91.75 82 HIS A CA 1
ATOM 660 C C . HIS A 1 82 ? -20.019 6.342 31.366 1.00 91.75 82 HIS A C 1
ATOM 662 O O . HIS A 1 82 ? -18.863 6.024 31.643 1.00 91.75 82 HIS A O 1
ATOM 668 N N . GLU A 1 83 ? -20.934 6.558 32.313 1.00 95.62 83 GLU A N 1
ATOM 669 C CA . GLU A 1 83 ? -20.634 6.510 33.749 1.00 95.62 83 GLU A CA 1
ATOM 670 C C . GLU A 1 83 ? -20.407 5.076 34.252 1.00 95.62 83 GLU A C 1
ATOM 672 O O . GLU A 1 83 ? -19.491 4.830 35.046 1.00 95.62 83 GLU A O 1
ATOM 677 N N . GLU A 1 84 ? -21.162 4.102 33.736 1.00 93.62 84 GLU A N 1
ATOM 678 C CA . GLU A 1 84 ? -20.940 2.681 34.028 1.00 93.62 84 GLU A CA 1
ATOM 679 C C . GLU A 1 84 ? -19.602 2.202 33.457 1.00 93.62 84 GLU A C 1
ATOM 681 O O . GLU A 1 84 ? -18.817 1.567 34.166 1.00 93.62 84 GLU A O 1
ATOM 686 N N . ALA A 1 85 ? -19.291 2.567 32.208 1.00 93.50 85 ALA A N 1
ATOM 687 C CA . ALA A 1 85 ? -18.016 2.240 31.578 1.00 93.50 85 ALA A CA 1
ATOM 688 C C . ALA A 1 85 ? -16.834 2.811 32.379 1.00 93.50 85 ALA A C 1
ATOM 690 O O . ALA A 1 85 ? -15.899 2.078 32.713 1.00 93.50 85 ALA A O 1
ATOM 691 N N . LYS A 1 86 ? -16.886 4.094 32.768 1.00 95.44 86 LYS A N 1
ATOM 692 C CA . LYS A 1 86 ? -15.859 4.713 33.625 1.00 95.44 86 LYS A CA 1
ATOM 693 C C . LYS A 1 86 ? -15.683 3.973 34.944 1.00 95.44 86 LYS A C 1
ATOM 695 O O . LYS A 1 86 ? -14.548 3.726 35.350 1.00 95.44 86 LYS A O 1
ATOM 700 N N . SER A 1 87 ? -16.784 3.617 35.601 1.00 94.81 87 SER A N 1
ATOM 701 C CA . SER A 1 87 ? -16.758 2.921 36.890 1.00 94.81 87 SER A CA 1
ATOM 702 C C . SER A 1 87 ? -16.104 1.541 36.766 1.00 94.81 87 SER A C 1
ATOM 704 O O . SER A 1 87 ? -15.227 1.197 37.563 1.00 94.81 87 SER A O 1
ATOM 706 N N . LEU A 1 88 ? -16.443 0.789 35.712 1.00 92.94 88 LEU A N 1
ATOM 707 C CA . LEU A 1 88 ? -15.830 -0.504 35.391 1.00 92.94 88 LEU A CA 1
ATOM 708 C C . LEU A 1 88 ? -14.322 -0.377 35.129 1.00 92.94 88 LEU A C 1
ATOM 710 O O . LEU A 1 88 ? -13.525 -1.129 35.697 1.00 92.94 88 LEU A O 1
ATOM 714 N N . PHE A 1 89 ? -13.905 0.595 34.313 1.00 93.81 89 PHE A N 1
ATOM 715 C CA . PHE A 1 89 ? -12.485 0.819 34.030 1.00 93.81 89 PHE A CA 1
ATOM 716 C C . PHE A 1 89 ? -11.709 1.312 35.259 1.00 93.81 89 PHE A C 1
ATOM 718 O O . PHE A 1 89 ? -10.575 0.878 35.468 1.00 93.81 89 PHE A O 1
ATOM 725 N N . ALA A 1 90 ? -12.305 2.157 36.105 1.00 93.62 90 ALA A N 1
ATOM 726 C CA . ALA A 1 90 ? -11.696 2.609 37.356 1.00 93.62 90 ALA A CA 1
ATOM 727 C C . ALA A 1 90 ? -11.469 1.441 38.328 1.00 93.62 90 ALA A C 1
ATOM 729 O O . ALA A 1 90 ? -10.379 1.312 38.893 1.00 93.62 90 ALA A O 1
ATOM 730 N N . ALA A 1 91 ? -12.456 0.550 38.469 1.00 92.62 91 ALA A N 1
ATOM 731 C CA . ALA A 1 91 ? -12.329 -0.666 39.267 1.00 92.62 91 ALA A CA 1
ATOM 732 C C . ALA A 1 91 ? -11.228 -1.589 38.719 1.00 92.62 91 ALA A C 1
ATOM 734 O O . ALA A 1 91 ? -10.370 -2.042 39.480 1.00 92.62 91 ALA A O 1
ATOM 735 N N . ARG A 1 92 ? -11.186 -1.798 37.395 1.00 92.19 92 ARG A N 1
ATOM 736 C CA . ARG A 1 92 ? -10.156 -2.614 36.731 1.00 92.19 92 ARG A CA 1
ATOM 737 C C . ARG A 1 92 ? -8.752 -2.039 36.923 1.00 92.19 92 ARG A C 1
ATOM 739 O O . ARG A 1 92 ? -7.836 -2.776 37.272 1.00 92.19 92 ARG A O 1
ATOM 746 N N . LYS A 1 93 ? -8.582 -0.724 36.758 1.00 91.50 93 LYS A N 1
ATOM 747 C CA . LYS A 1 93 ? -7.302 -0.038 36.990 1.00 91.50 93 LYS A CA 1
ATOM 748 C C . LYS A 1 93 ? -6.856 -0.161 38.449 1.00 91.50 93 LYS A C 1
ATOM 750 O O . LYS A 1 93 ? -5.690 -0.438 38.702 1.00 91.50 93 LYS A O 1
ATOM 755 N N . LYS A 1 94 ? -7.775 0.004 39.408 1.00 92.00 94 LYS A N 1
ATOM 756 C CA . LYS A 1 94 ? -7.485 -0.157 40.842 1.00 92.00 94 LYS A CA 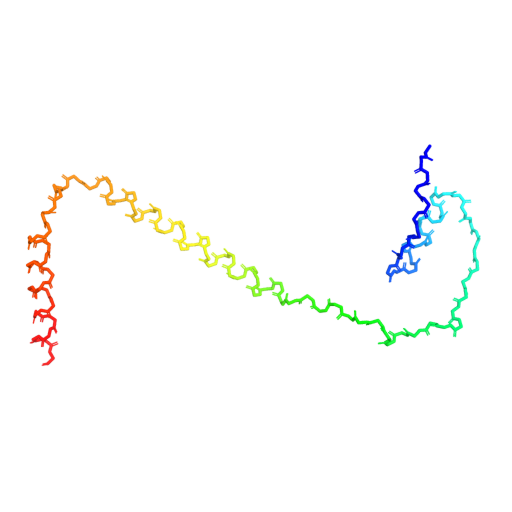1
ATOM 757 C C . LYS A 1 94 ? -7.063 -1.586 41.188 1.00 92.00 94 LYS A C 1
ATOM 759 O O . LYS A 1 94 ? -6.177 -1.757 42.015 1.00 92.00 94 LYS A O 1
ATOM 764 N N . ALA A 1 95 ? -7.674 -2.591 40.560 1.00 90.12 95 ALA A N 1
ATOM 765 C CA . ALA A 1 95 ? -7.288 -3.989 40.738 1.00 90.12 95 ALA A CA 1
ATOM 766 C C . ALA A 1 95 ? -5.874 -4.264 40.202 1.00 90.12 95 ALA A C 1
ATOM 768 O O . ALA A 1 95 ? -5.085 -4.889 40.900 1.00 90.12 95 ALA A O 1
ATOM 769 N N . LEU A 1 96 ? -5.532 -3.732 39.021 1.00 91.31 96 LEU A N 1
ATOM 770 C CA . LEU A 1 96 ? -4.182 -3.842 38.451 1.00 91.31 96 LEU A CA 1
ATOM 771 C C . LEU A 1 96 ? -3.122 -3.138 39.312 1.00 91.31 96 LEU A C 1
ATOM 773 O O . LEU A 1 96 ? -2.023 -3.643 39.456 1.00 91.31 96 LEU A O 1
ATOM 777 N N . LEU A 1 97 ? -3.460 -2.001 39.926 1.00 88.75 97 LEU A N 1
ATOM 778 C CA . LEU A 1 97 ? -2.555 -1.255 40.812 1.00 88.75 97 LEU A CA 1
ATOM 779 C C . LEU A 1 97 ? -2.352 -1.898 42.193 1.00 88.75 97 LEU A C 1
ATOM 781 O O . LEU A 1 97 ? -1.443 -1.500 42.911 1.00 88.75 97 LEU A O 1
ATOM 785 N N . LYS A 1 98 ? -3.226 -2.823 42.606 1.00 75.88 98 LYS A N 1
ATOM 786 C CA . LYS A 1 98 ? -3.146 -3.503 43.910 1.00 75.88 98 LYS A CA 1
ATOM 787 C C . LYS A 1 98 ? -2.459 -4.875 43.813 1.00 75.88 98 LYS A C 1
ATOM 789 O O . LYS A 1 98 ? -2.415 -5.591 44.808 1.00 75.88 98 LYS A O 1
ATOM 794 N N . GLY A 1 99 ? -1.995 -5.248 42.621 1.00 65.56 99 GLY A N 1
ATOM 795 C CA . GLY A 1 99 ? -1.287 -6.492 42.346 1.00 65.56 99 GLY A CA 1
ATOM 796 C C . GLY A 1 99 ? 0.119 -6.224 41.825 1.00 65.56 99 GLY A C 1
ATOM 797 O O . GLY A 1 99 ? 0.344 -6.410 40.637 1.00 65.56 99 GLY A O 1
ATOM 798 N N . ASP A 1 100 ? 0.992 -5.783 42.731 1.00 48.47 100 ASP A N 1
ATOM 799 C CA . ASP A 1 100 ? 2.444 -6.015 42.790 1.00 48.47 100 ASP A CA 1
ATOM 800 C C . ASP A 1 100 ? 2.824 -6.103 44.280 1.00 48.47 100 ASP A C 1
ATOM 802 O O . ASP A 1 100 ? 2.328 -5.251 45.060 1.00 48.47 100 ASP A O 1
#

Organism: Escherichia coli (NCBI:txid562)

Secondary structure (DSSP, 8-state):
-----PPPP-S-HHHHHHHHHHTT--------TT--SS-S-----S-HHHHHHHHHHHHHHHHHHHHHHHHHHS--SPPPPHHHHHHHHHHHHHHHHT--

Radius of gyration: 32.1 Å; Cα contacts (8 Å, |Δi|>4): 7; chains: 1; bounding box: 59×27×84 Å

Sequence (100 aa):
AQRSRQIRLFKRLETVVNYLKDVGIARFEVDASNYDPDGQKKTTRPDRAEALKRAHEAAAYDAWFREQVQAAIDDPRPALSHEEAKSLFAARKKALLKGD

Solvent-accessible surface area (backbone atoms only — not comparable to full-atom values): 6566 Å² total; per-residue (Å²): 132,90,76,70,92,64,87,83,86,74,97,46,70,68,60,50,52,54,54,36,46,76,75,69,46,88,77,86,87,80,89,58,92,83,68,59,91,80,74,61,79,76,80,74,68,75,58,65,64,60,58,48,49,54,53,52,54,51,52,53,50,53,52,53,50,50,51,53,51,49,55,60,69,71,45,88,68,78,86,72,54,74,69,58,48,49,53,53,52,50,54,52,51,53,53,58,73,70,67,124

Foldseek 3Di:
DPPDPDDDDDPDPVVVCVVCVVVPNNDDDDDCVPPDPPPDPPPPDDDPVVVVVVVVVVVVVVVVVVVVVVVVVPDPDDDDDPVRVVVVVVVVVVVVVVPD